Protein AF-A0A7C7C8Z8-F1 (afdb_monomer)

Radius of gyration: 18.57 Å; Cα contacts (8 Å, |Δi|>4): 68; chains: 1; bounding box: 34×44×47 Å

Secondary structure (DSSP, 8-state):
--HHHHHHHH------HHHHHHTT-SEE--S---TTS----EETTT--BHHHHHHHHHHHHHH-HHHHHHHHHHHHT-TT-HHHHHHHHHHHHHHHHHHHHHT-

Mean predicted aligned error: 9.85 Å

Foldseek 3Di:
DVVVVVVVVPPFDQDDLVRCVVVVHQWGAHCDADPVRDRAIAGSPPRDGPVVVVVVVVVCCVVCVPVVVVVVVVVVVVVVCVVVVVVVVVVVVVVVVVVVVVVD

Solvent-accessible surface area (backbone atoms only — not comparable to full-atom values): 6111 Å² total; per-residue (Å²): 124,68,64,64,58,53,55,69,62,70,77,62,74,72,38,54,61,66,62,23,55,75,71,68,37,70,51,29,25,68,86,56,56,44,100,86,62,52,73,51,45,22,33,56,90,77,66,44,41,52,63,59,52,52,54,50,52,54,49,49,45,70,76,40,50,63,62,55,50,49,58,49,48,59,67,64,64,51,76,84,40,55,68,60,50,53,51,51,52,51,53,54,51,53,53,51,52,51,54,59,63,76,75,106

Sequence (104 aa):
MSEYKQLRTYMKEVILRSLATDKGLKNYFTGVPCVNGHISERDTKHCYCIECNRIKAAKQYKEDPEKCKEATRKRHLDTNGESQRKYRLKKRNETKIINELENK

Structure (mmCIF, N/CA/C/O backbone):
data_AF-A0A7C7C8Z8-F1
#
_entry.id   AF-A0A7C7C8Z8-F1
#
loop_
_atom_site.group_PDB
_atom_site.id
_atom_site.type_symbol
_atom_site.label_atom_id
_atom_site.label_alt_id
_atom_site.label_comp_id
_atom_site.label_asym_id
_atom_site.label_entity_id
_atom_site.label_seq_id
_atom_site.pdbx_PDB_ins_code
_atom_site.Cartn_x
_atom_site.Cartn_y
_atom_site.Cartn_z
_atom_site.occupancy
_atom_site.B_iso_or_equiv
_atom_site.auth_seq_id
_atom_site.auth_comp_id
_atom_site.auth_asym_id
_atom_site.auth_atom_id
_atom_site.pdbx_PDB_model_num
ATOM 1 N N . MET A 1 1 ? 11.633 -26.987 5.548 1.00 48.84 1 MET A N 1
ATOM 2 C CA . MET A 1 1 ? 11.503 -25.509 5.686 1.00 48.84 1 MET A CA 1
ATOM 3 C C . MET A 1 1 ? 10.320 -24.891 4.922 1.00 48.84 1 MET A C 1
ATOM 5 O O . MET A 1 1 ? 9.961 -23.761 5.231 1.00 48.84 1 MET A O 1
ATOM 9 N N . SER A 1 2 ? 9.700 -25.591 3.960 1.00 52.47 2 SER A N 1
ATOM 10 C CA . SER A 1 2 ? 8.533 -25.088 3.206 1.00 52.47 2 SER A CA 1
ATOM 11 C C . SER A 1 2 ? 7.214 -25.142 4.004 1.00 52.47 2 SER A C 1
ATOM 13 O O . SER A 1 2 ? 6.450 -24.179 4.010 1.00 52.47 2 SER A O 1
ATOM 15 N N . GLU A 1 3 ? 6.995 -26.214 4.773 1.00 46.50 3 GLU A N 1
ATOM 16 C CA . GLU A 1 3 ? 5.741 -26.450 5.514 1.00 46.50 3 GLU A CA 1
ATOM 17 C C . GLU A 1 3 ? 5.505 -25.463 6.666 1.00 46.50 3 GLU A C 1
ATOM 19 O O . GLU A 1 3 ? 4.395 -24.970 6.840 1.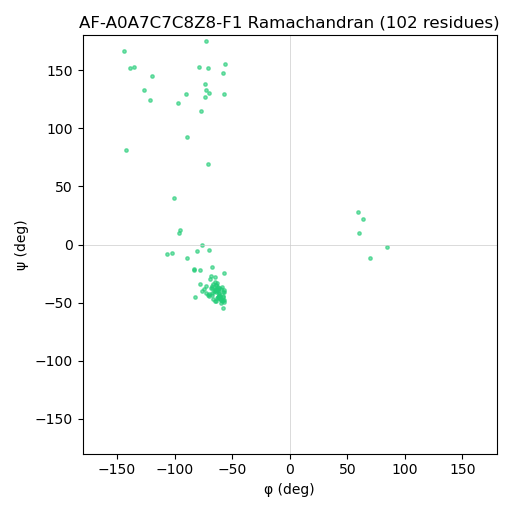00 46.50 3 GLU A O 1
ATOM 24 N N . TYR A 1 4 ? 6.548 -25.058 7.401 1.00 51.50 4 TYR A N 1
ATOM 25 C CA . TYR A 1 4 ? 6.420 -24.042 8.461 1.00 51.50 4 TYR A CA 1
ATOM 26 C C . TYR A 1 4 ? 6.024 -22.659 7.925 1.00 51.50 4 TYR A C 1
ATOM 28 O O . TYR A 1 4 ? 5.373 -21.875 8.618 1.00 51.50 4 TYR A O 1
ATOM 36 N N . LYS A 1 5 ? 6.382 -22.357 6.671 1.00 48.72 5 LYS A N 1
ATOM 37 C CA . LYS A 1 5 ? 5.978 -21.119 5.999 1.00 48.72 5 LYS A CA 1
ATOM 38 C C . LYS A 1 5 ? 4.492 -21.166 5.633 1.00 48.72 5 LYS A C 1
ATOM 40 O O . LYS A 1 5 ? 3.811 -20.155 5.767 1.00 48.72 5 LYS A O 1
ATOM 45 N N . GLN A 1 6 ? 3.977 -22.337 5.254 1.00 49.81 6 GLN A N 1
ATOM 46 C CA . GLN A 1 6 ? 2.551 -22.567 4.999 1.00 49.81 6 GLN A CA 1
ATOM 47 C C . GLN A 1 6 ? 1.723 -22.548 6.299 1.00 49.81 6 GLN A C 1
ATOM 49 O O . GLN A 1 6 ? 0.721 -21.839 6.357 1.00 49.81 6 GLN A O 1
ATOM 54 N N . LEU A 1 7 ? 2.192 -23.189 7.376 1.00 48.41 7 LEU A N 1
ATOM 55 C CA . LEU A 1 7 ? 1.518 -23.209 8.686 1.00 48.41 7 LEU A CA 1
ATOM 56 C C . LEU A 1 7 ? 1.421 -21.815 9.336 1.00 48.41 7 LEU A C 1
ATOM 58 O O . LEU A 1 7 ? 0.367 -21.443 9.846 1.00 48.41 7 LEU A O 1
ATOM 62 N N . ARG A 1 8 ? 2.466 -20.976 9.228 1.00 50.19 8 ARG A N 1
ATOM 63 C CA . ARG A 1 8 ? 2.439 -19.576 9.715 1.00 50.19 8 ARG A CA 1
ATOM 64 C C . ARG A 1 8 ? 1.484 -18.673 8.924 1.00 50.19 8 ARG A C 1
ATOM 66 O O . ARG A 1 8 ? 1.104 -17.604 9.393 1.00 50.19 8 ARG A O 1
ATOM 73 N N . THR A 1 9 ? 1.105 -19.085 7.717 1.00 53.44 9 THR A N 1
ATOM 74 C CA . THR A 1 9 ? 0.149 -18.351 6.877 1.00 53.44 9 THR A CA 1
ATOM 75 C C . THR A 1 9 ? -1.299 -18.686 7.255 1.00 53.44 9 THR A C 1
ATOM 77 O O . THR A 1 9 ? -2.188 -17.880 7.002 1.00 53.44 9 THR A O 1
ATOM 80 N N . TYR A 1 10 ? -1.525 -19.833 7.907 1.00 54.44 10 TYR A N 1
ATOM 81 C CA . TYR A 1 10 ? -2.853 -20.391 8.170 1.00 54.44 10 TYR A CA 1
ATOM 82 C C . TYR A 1 10 ? -3.497 -19.924 9.489 1.00 54.44 10 TYR A C 1
ATOM 84 O O . TYR A 1 10 ? -4.693 -20.098 9.680 1.00 54.44 10 TYR A O 1
ATOM 92 N N . MET A 1 11 ? -2.746 -19.267 10.380 1.00 54.56 11 MET A N 1
ATOM 93 C CA . MET A 1 11 ? -3.274 -18.681 11.625 1.00 54.56 11 MET A CA 1
ATOM 94 C C . MET A 1 11 ? -3.504 -17.167 11.510 1.00 54.56 11 MET A C 1
ATOM 96 O O . MET A 1 11 ? -3.165 -16.409 12.417 1.00 54.56 11 MET A O 1
ATOM 100 N N . LYS A 1 12 ? -4.020 -16.699 10.369 1.00 65.56 12 LYS A N 1
ATOM 101 C CA . LYS A 1 12 ? -4.409 -15.292 10.210 1.00 65.56 12 LYS A CA 1
ATOM 102 C C . LYS A 1 12 ? -5.899 -15.138 10.453 1.00 65.56 12 LYS A C 1
ATOM 104 O O . LYS A 1 12 ? -6.707 -15.755 9.765 1.00 65.56 12 LYS A O 1
ATOM 109 N N . GLU A 1 13 ? -6.238 -14.298 11.425 1.00 76.12 13 GLU A N 1
ATOM 110 C CA . GLU A 1 13 ? -7.619 -13.959 11.748 1.00 76.12 13 GLU A CA 1
ATOM 111 C C . GLU A 1 13 ? -8.332 -13.385 10.521 1.00 76.12 13 GLU A C 1
ATOM 113 O O . GLU A 1 13 ? -7.835 -12.477 9.846 1.00 76.12 13 GLU A O 1
ATOM 118 N N . VAL A 1 14 ? -9.510 -13.937 10.230 1.00 83.69 14 VAL A N 1
ATOM 119 C CA . VAL A 1 14 ? -10.386 -13.425 9.181 1.00 83.69 14 VAL A CA 1
ATOM 120 C C . VAL A 1 14 ? -11.085 -12.179 9.718 1.00 83.69 14 VAL A C 1
ATOM 122 O O . VAL A 1 14 ? -11.857 -12.246 10.669 1.00 83.69 14 VAL A O 1
ATOM 125 N N . ILE A 1 15 ? -10.795 -11.030 9.112 1.00 86.75 15 ILE A N 1
ATOM 126 C CA . ILE A 1 15 ? -11.276 -9.713 9.529 1.00 86.75 15 ILE A CA 1
ATOM 127 C C . ILE A 1 15 ? -11.949 -9.024 8.338 1.00 86.75 15 ILE A C 1
ATOM 129 O O . ILE A 1 15 ? -11.407 -8.960 7.231 1.00 86.75 15 ILE A O 1
ATOM 133 N N . LEU A 1 16 ? -13.139 -8.470 8.579 1.00 87.06 16 LEU A N 1
ATOM 134 C CA . LEU A 1 16 ? -13.863 -7.654 7.607 1.00 87.06 16 LEU A CA 1
ATOM 135 C C . LEU A 1 16 ? -13.187 -6.294 7.407 1.00 87.06 16 LEU A C 1
ATOM 137 O O . LEU A 1 16 ? -12.583 -5.732 8.319 1.00 87.06 16 LEU A O 1
ATOM 141 N N . ARG A 1 17 ? -13.358 -5.713 6.217 1.00 88.31 17 ARG A N 1
ATOM 142 C CA . ARG A 1 17 ? -12.787 -4.402 5.885 1.00 88.31 17 ARG A CA 1
ATOM 143 C C . ARG A 1 17 ? -13.235 -3.293 6.841 1.00 88.31 17 ARG A C 1
ATOM 145 O O . ARG A 1 17 ? -12.411 -2.451 7.186 1.00 88.31 17 ARG A O 1
ATOM 152 N N . SER A 1 18 ? -14.511 -3.271 7.234 1.00 89.31 18 SER A N 1
ATOM 153 C CA . SER A 1 18 ? -15.041 -2.282 8.187 1.00 89.31 18 SER A CA 1
ATOM 154 C C . SER A 1 18 ? -14.270 -2.349 9.500 1.00 89.31 18 SER A C 1
ATOM 156 O O . SER A 1 18 ? -13.607 -1.389 9.865 1.00 89.31 18 SER A O 1
ATOM 158 N N . LEU A 1 19 ? -14.203 -3.540 10.095 1.00 87.81 19 LEU A N 1
ATOM 159 C CA . LEU A 1 19 ? -13.478 -3.777 11.338 1.00 87.81 19 LEU A CA 1
ATOM 160 C C . LEU A 1 19 ? -11.983 -3.440 11.225 1.00 87.81 19 LEU A C 1
ATOM 162 O O . LEU A 1 19 ? -11.395 -2.906 12.159 1.00 87.81 19 LEU A O 1
ATOM 166 N N . ALA A 1 20 ? -11.353 -3.730 10.085 1.00 88.75 20 ALA A N 1
ATOM 167 C CA . ALA A 1 20 ? -9.967 -3.341 9.841 1.00 88.75 20 ALA A CA 1
ATOM 168 C C . ALA A 1 20 ? -9.785 -1.822 9.722 1.00 88.75 20 ALA A C 1
ATOM 170 O O . ALA A 1 20 ? -8.773 -1.298 10.177 1.00 88.75 20 ALA A O 1
ATOM 171 N N . THR A 1 21 ? -10.756 -1.121 9.136 1.00 89.75 21 THR A N 1
ATOM 172 C CA . THR A 1 21 ? -10.755 0.344 9.036 1.00 89.75 21 THR A CA 1
ATOM 173 C C . THR A 1 21 ? -10.900 0.967 10.420 1.00 89.75 21 THR A C 1
ATOM 175 O O . THR A 1 21 ? -10.096 1.825 10.777 1.00 89.75 21 THR A O 1
ATOM 178 N N . ASP A 1 22 ? -11.843 0.468 11.219 1.00 89.00 22 ASP A N 1
ATOM 179 C CA . ASP A 1 22 ? -12.104 0.948 12.580 1.00 89.00 22 ASP A CA 1
ATOM 180 C C . ASP A 1 22 ? -10.900 0.706 13.500 1.00 89.00 22 ASP A C 1
ATOM 182 O O . ASP A 1 22 ? -10.511 1.574 14.275 1.00 89.00 22 ASP A O 1
ATOM 186 N N . LYS A 1 23 ? -10.238 -0.449 13.355 1.00 86.31 23 LYS A N 1
ATOM 187 C CA . LYS A 1 23 ? -9.002 -0.785 14.081 1.00 86.31 23 LYS A CA 1
ATOM 188 C C . LYS A 1 23 ? -7.748 -0.086 13.536 1.00 86.31 23 LYS A C 1
ATOM 190 O O . LYS A 1 23 ? -6.652 -0.340 14.033 1.00 86.31 23 LYS A O 1
ATOM 195 N N . GLY A 1 24 ? -7.856 0.731 12.485 1.00 88.44 24 GLY A N 1
ATOM 196 C CA . GLY A 1 24 ? -6.705 1.390 11.858 1.00 88.44 24 GLY A CA 1
ATOM 197 C C . GLY A 1 24 ? -5.690 0.423 11.227 1.00 88.44 24 GLY A C 1
ATOM 198 O O . GLY A 1 24 ? -4.521 0.772 11.035 1.00 88.44 24 GLY A O 1
ATOM 199 N N . LEU A 1 25 ? -6.107 -0.803 10.900 1.00 89.44 25 LEU A N 1
ATOM 200 C CA . LEU A 1 25 ? -5.263 -1.801 10.254 1.00 89.44 25 LEU A CA 1
ATOM 201 C C . LEU A 1 25 ? -5.039 -1.426 8.788 1.00 89.44 25 LEU A C 1
ATOM 203 O O . LEU A 1 25 ? -5.969 -1.129 8.037 1.00 89.44 25 LEU A O 1
ATOM 207 N N . LYS A 1 26 ? -3.782 -1.500 8.346 1.00 90.38 26 LYS A N 1
ATOM 208 C CA . LYS A 1 26 ? -3.409 -1.232 6.946 1.00 90.38 26 LYS A CA 1
ATOM 209 C C . LYS A 1 26 ? -3.929 -2.292 5.978 1.00 90.38 26 LYS A C 1
ATOM 211 O O . LYS A 1 26 ? -4.131 -2.008 4.798 1.00 90.38 26 LYS A O 1
ATOM 216 N N . ASN A 1 27 ? -4.123 -3.505 6.481 1.00 92.12 27 ASN A N 1
ATOM 217 C CA . ASN A 1 27 ? -4.452 -4.680 5.701 1.00 92.12 27 ASN A CA 1
ATOM 218 C C . ASN A 1 27 ? -5.507 -5.506 6.436 1.00 92.12 27 ASN A C 1
ATOM 220 O O . ASN A 1 27 ? -5.562 -5.500 7.665 1.00 92.12 27 ASN A O 1
ATOM 224 N N . TYR A 1 28 ? -6.315 -6.238 5.677 1.00 91.56 28 TYR A N 1
ATOM 225 C CA . TYR A 1 28 ? -7.309 -7.169 6.200 1.00 91.56 28 TYR A CA 1
ATOM 226 C C . TYR A 1 28 ? -7.270 -8.481 5.421 1.00 91.56 28 TYR A C 1
ATOM 228 O O . TYR A 1 28 ? -6.879 -8.515 4.252 1.00 91.56 28 TYR A O 1
ATOM 236 N N . PHE A 1 29 ? -7.670 -9.574 6.062 1.00 91.88 29 PHE A N 1
ATOM 237 C CA . PHE A 1 29 ? -7.705 -10.895 5.448 1.00 91.88 29 PHE A CA 1
ATOM 238 C C . PHE A 1 29 ? -9.121 -11.449 5.510 1.00 91.88 29 PHE A C 1
ATOM 240 O O . PHE A 1 29 ? -9.695 -11.541 6.584 1.00 91.88 29 PHE A O 1
ATOM 247 N N . THR A 1 30 ? -9.694 -11.819 4.366 1.00 87.94 30 THR A N 1
ATOM 248 C CA . THR A 1 30 ? -11.065 -12.353 4.320 1.00 87.94 30 THR A CA 1
ATOM 249 C C . THR A 1 30 ? -11.122 -13.869 4.165 1.00 87.94 30 THR A C 1
ATOM 251 O O . THR A 1 30 ? -12.212 -14.422 4.165 1.00 87.94 30 THR A O 1
ATOM 254 N N . GLY A 1 31 ? -9.991 -14.551 3.947 1.00 87.12 31 GLY A N 1
ATOM 255 C CA . GLY A 1 31 ? -9.975 -15.966 3.543 1.00 87.12 31 GLY A CA 1
ATOM 256 C C . GLY A 1 31 ? -10.484 -16.226 2.117 1.00 87.12 31 GLY A C 1
ATOM 257 O O . GLY A 1 31 ? -10.273 -17.307 1.578 1.00 87.12 31 GLY 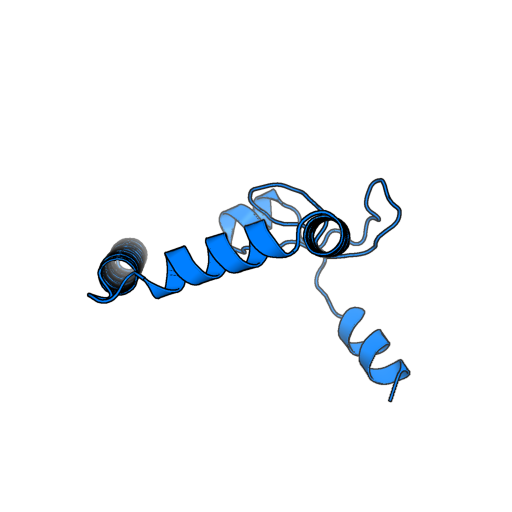A O 1
ATOM 258 N N . VAL A 1 32 ? -11.103 -15.231 1.473 1.00 88.44 32 VAL A N 1
ATOM 259 C CA . VAL A 1 32 ? -11.700 -15.348 0.138 1.00 88.44 32 VAL A CA 1
ATOM 260 C C . VAL A 1 32 ? -10.672 -14.990 -0.943 1.00 88.44 32 VAL A C 1
ATOM 262 O O . VAL A 1 32 ? -10.084 -13.895 -0.882 1.00 88.44 32 VAL A O 1
ATOM 265 N N . PRO A 1 33 ? -10.487 -15.843 -1.971 1.00 90.00 33 PRO A N 1
ATOM 266 C CA . PRO A 1 33 ? -9.579 -15.557 -3.075 1.00 90.00 33 PRO A CA 1
ATOM 267 C C . PRO A 1 33 ? -9.953 -14.250 -3.791 1.00 90.00 33 PRO A C 1
ATOM 269 O O . PRO A 1 33 ? -11.113 -13.839 -3.860 1.00 90.00 33 P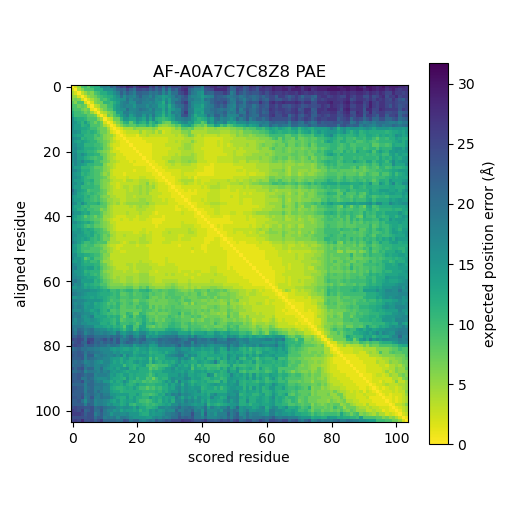RO A O 1
ATOM 272 N N . CYS A 1 34 ? -8.953 -13.535 -4.302 1.00 91.88 34 CYS A N 1
ATOM 273 C CA . CYS A 1 34 ? -9.192 -12.381 -5.169 1.00 91.88 34 CYS A CA 1
ATOM 274 C C . CYS A 1 34 ? -9.671 -12.810 -6.565 1.00 91.88 34 CYS A C 1
ATOM 276 O O . CYS A 1 34 ? -9.667 -13.992 -6.891 1.00 91.88 34 CYS A O 1
ATOM 278 N N . VAL A 1 35 ? -10.023 -11.841 -7.417 1.00 91.25 35 VAL A N 1
ATOM 279 C CA . VAL A 1 35 ? -10.468 -12.084 -8.808 1.00 91.25 35 VAL A CA 1
ATOM 280 C C . VAL A 1 35 ? -9.442 -12.859 -9.647 1.00 91.25 35 VAL A C 1
ATOM 282 O O . VAL A 1 35 ? -9.814 -13.542 -10.589 1.00 91.25 35 VAL A O 1
ATOM 285 N N . ASN A 1 36 ? -8.162 -12.791 -9.271 1.00 91.31 36 ASN A N 1
ATOM 286 C CA . ASN A 1 36 ? -7.066 -13.533 -9.901 1.00 91.31 36 ASN A CA 1
ATOM 287 C C . ASN A 1 36 ? -6.719 -14.845 -9.163 1.00 91.31 36 ASN A C 1
ATOM 289 O O . ASN A 1 36 ? -5.675 -15.432 -9.417 1.00 91.31 36 ASN A O 1
ATOM 293 N N . GLY A 1 37 ? -7.531 -15.270 -8.191 1.00 92.31 37 GLY A N 1
ATOM 294 C CA . GLY A 1 37 ? -7.348 -16.517 -7.442 1.00 92.31 37 GLY A CA 1
ATOM 295 C C . GLY A 1 37 ? -6.402 -16.452 -6.236 1.00 92.31 37 GLY A C 1
ATOM 296 O O . GLY A 1 37 ? -6.267 -17.437 -5.519 1.00 92.31 37 GLY A O 1
ATOM 297 N N . HIS A 1 38 ? -5.756 -15.316 -5.945 1.00 92.12 38 HIS A N 1
ATOM 298 C CA . HIS A 1 38 ? -4.838 -15.231 -4.800 1.00 92.12 38 HIS A CA 1
ATOM 299 C C . HIS A 1 38 ? -5.582 -15.193 -3.460 1.00 92.12 38 HIS A C 1
ATOM 301 O O . HIS A 1 38 ? -6.406 -14.301 -3.237 1.00 92.12 38 HIS A O 1
ATOM 307 N N . ILE A 1 39 ? -5.219 -16.095 -2.548 1.00 90.56 39 ILE A N 1
ATOM 308 C CA . ILE A 1 39 ? -5.607 -16.053 -1.134 1.00 90.56 39 ILE A CA 1
ATOM 309 C C . ILE A 1 39 ? -4.538 -15.244 -0.397 1.00 90.56 39 ILE A C 1
ATOM 311 O O . ILE A 1 39 ? -3.494 -15.759 -0.004 1.00 90.56 39 ILE A O 1
ATOM 315 N N . SER A 1 40 ? -4.770 -13.940 -0.272 1.00 89.81 40 SER A N 1
ATOM 316 C CA . SER A 1 40 ? -3.848 -13.020 0.390 1.00 89.81 40 SER A CA 1
ATOM 317 C C . SER A 1 40 ? -4.602 -11.947 1.159 1.00 89.81 40 SER A C 1
ATOM 319 O O . SER A 1 40 ? -5.790 -11.709 0.935 1.00 89.81 40 SER A O 1
ATOM 321 N N . GLU A 1 41 ? -3.880 -11.231 2.013 1.00 91.75 41 GLU A N 1
ATOM 322 C CA . GLU A 1 41 ? -4.363 -9.970 2.564 1.00 91.75 41 GLU A CA 1
ATOM 323 C C . GLU A 1 41 ? -4.718 -8.981 1.453 1.00 91.75 41 GLU A C 1
ATOM 325 O O . GLU A 1 41 ? -4.202 -9.038 0.324 1.00 91.75 41 GLU A O 1
ATOM 330 N N . ARG A 1 42 ? -5.607 -8.061 1.805 1.00 93.62 42 ARG A N 1
ATOM 331 C CA . ARG A 1 42 ? -6.057 -6.956 0.976 1.00 93.62 42 ARG A CA 1
ATOM 332 C C . ARG A 1 42 ? -5.726 -5.646 1.667 1.00 93.62 42 ARG A C 1
ATOM 334 O O . ARG A 1 42 ? -5.758 -5.556 2.890 1.00 93.62 42 ARG A O 1
ATOM 341 N N . ASP A 1 43 ? -5.380 -4.640 0.879 1.00 94.62 43 ASP A N 1
ATOM 342 C CA . ASP A 1 43 ? -5.131 -3.291 1.384 1.00 94.62 43 ASP A CA 1
ATOM 343 C C . ASP A 1 43 ? -6.449 -2.646 1.844 1.00 94.62 43 ASP A C 1
ATOM 345 O O . ASP A 1 43 ? -7.435 -2.653 1.103 1.00 94.62 43 ASP A O 1
ATOM 349 N N . THR A 1 44 ? -6.485 -2.084 3.054 1.00 93.69 44 THR A N 1
ATOM 350 C CA . THR A 1 44 ? -7.709 -1.501 3.635 1.00 93.69 44 THR A CA 1
ATOM 351 C C . THR A 1 44 ? -8.210 -0.293 2.837 1.00 93.69 44 THR A C 1
ATOM 353 O O . THR A 1 44 ? -9.421 -0.101 2.683 1.00 93.69 44 THR A O 1
ATOM 356 N N . LYS A 1 45 ? -7.288 0.499 2.273 1.00 92.81 45 LYS A N 1
ATOM 357 C CA . LYS A 1 45 ? -7.594 1.741 1.555 1.00 92.81 45 LYS A CA 1
ATOM 358 C C . LYS A 1 45 ? -8.003 1.488 0.106 1.00 92.81 45 LYS A C 1
ATOM 360 O O . LYS A 1 45 ? -8.969 2.072 -0.373 1.00 92.81 45 LYS A O 1
ATOM 365 N N . HIS A 1 46 ? -7.267 0.637 -0.595 1.00 91.75 46 HIS A N 1
ATOM 366 C CA . HIS A 1 46 ? -7.378 0.437 -2.038 1.00 91.75 46 HIS A CA 1
ATOM 367 C C . HIS A 1 46 ? -8.045 -0.887 -2.428 1.00 91.75 46 HIS A C 1
ATOM 369 O O . HIS A 1 46 ? -8.326 -1.100 -3.604 1.00 91.7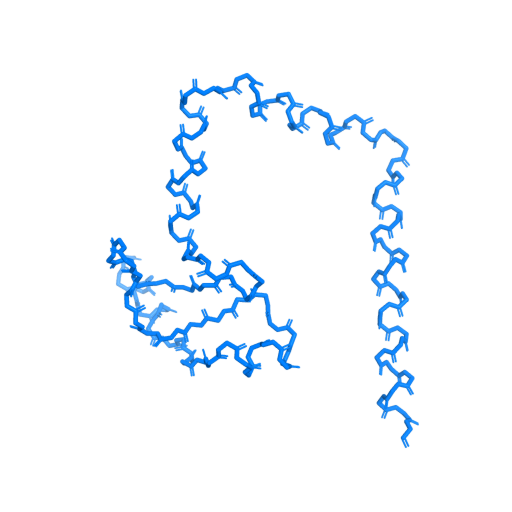5 46 HIS A O 1
ATOM 375 N N . CYS A 1 47 ? -8.297 -1.777 -1.465 1.00 91.38 47 CYS A N 1
ATOM 376 C CA . CYS A 1 47 ? -9.008 -3.049 -1.632 1.00 91.38 47 CYS A CA 1
ATOM 377 C C . CYS A 1 47 ? -8.377 -4.053 -2.614 1.00 91.38 47 CYS A C 1
ATOM 379 O O . CYS A 1 47 ? -8.987 -5.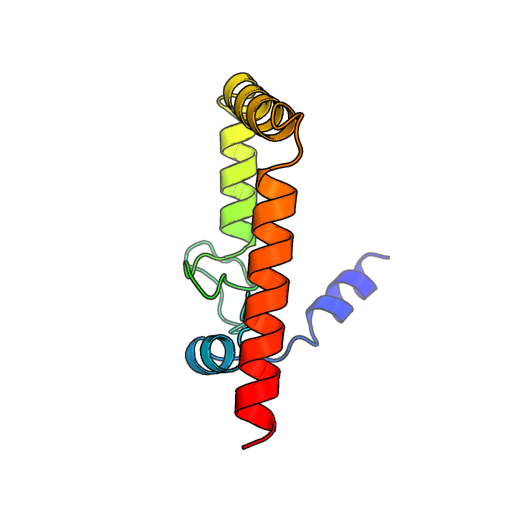081 -2.916 1.00 91.38 47 CYS A O 1
ATOM 381 N N . TYR A 1 48 ? -7.154 -3.810 -3.092 1.00 93.12 48 TYR A N 1
ATOM 382 C CA . TYR A 1 48 ? -6.433 -4.773 -3.918 1.00 93.12 48 TYR A CA 1
ATOM 383 C C . TYR A 1 48 ? -5.817 -5.880 -3.066 1.00 93.12 48 TYR A C 1
ATOM 385 O O . TYR A 1 48 ? -5.454 -5.674 -1.908 1.00 93.12 48 TYR A O 1
ATOM 393 N N . CYS A 1 49 ? -5.648 -7.054 -3.674 1.00 94.38 49 CYS A N 1
ATOM 394 C CA . CYS A 1 49 ? -4.897 -8.143 -3.068 1.00 94.38 49 CYS A CA 1
ATOM 395 C C . CYS A 1 49 ? -3.390 -7.846 -3.114 1.00 94.38 49 CYS A C 1
ATOM 397 O O . CYS A 1 49 ? -2.880 -7.357 -4.127 1.00 94.38 49 CYS A O 1
ATOM 399 N N . ILE A 1 50 ? -2.666 -8.131 -2.031 1.00 93.12 50 ILE A N 1
ATOM 400 C CA . ILE A 1 50 ? -1.232 -7.816 -1.929 1.00 93.12 50 ILE A CA 1
ATOM 401 C C . ILE A 1 50 ? -0.409 -8.561 -2.985 1.00 93.12 50 ILE A C 1
ATOM 403 O O . ILE A 1 50 ? 0.490 -7.973 -3.589 1.00 93.12 50 ILE A O 1
ATOM 407 N N . GLU A 1 51 ? -0.776 -9.801 -3.306 1.00 93.62 51 GLU A N 1
ATOM 408 C CA . GLU A 1 51 ? -0.119 -10.565 -4.373 1.00 93.62 51 GLU A CA 1
ATOM 409 C C . GLU A 1 51 ? -0.332 -9.945 -5.760 1.00 93.62 51 GLU A C 1
ATOM 411 O O . GLU A 1 51 ? 0.597 -9.850 -6.559 1.00 93.62 51 GLU A O 1
ATOM 416 N N . CYS A 1 52 ? -1.526 -9.414 -6.019 1.00 94.75 52 CYS A N 1
ATOM 417 C CA . CYS A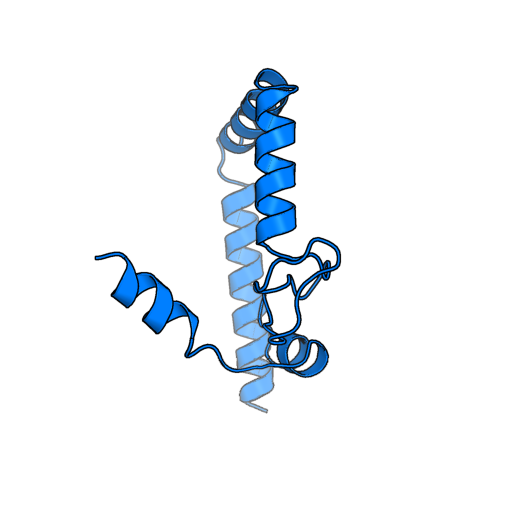 1 52 ? -1.866 -8.722 -7.260 1.00 94.75 52 CYS A CA 1
ATOM 418 C C . CYS A 1 52 ? -0.975 -7.490 -7.433 1.00 94.75 52 CYS A C 1
ATOM 420 O O . CYS A 1 52 ? -0.438 -7.241 -8.512 1.00 94.75 52 CYS A O 1
ATOM 422 N N . ASN A 1 53 ? -0.796 -6.729 -6.350 1.00 94.19 53 ASN A N 1
ATOM 423 C CA . ASN A 1 53 ? 0.067 -5.558 -6.347 1.00 94.19 53 ASN A CA 1
ATOM 424 C C . ASN A 1 53 ? 1.538 -5.938 -6.554 1.00 94.19 53 ASN A C 1
ATOM 426 O O . ASN A 1 53 ? 2.237 -5.279 -7.319 1.00 94.19 53 ASN A O 1
ATOM 430 N N . ARG A 1 54 ? 1.997 -7.035 -5.940 1.00 93.38 54 ARG A N 1
ATOM 431 C CA . ARG A 1 54 ? 3.354 -7.562 -6.130 1.00 93.38 54 ARG A CA 1
ATOM 432 C C . ARG A 1 54 ? 3.617 -7.946 -7.586 1.00 93.38 54 ARG A C 1
ATOM 434 O O . ARG A 1 54 ? 4.634 -7.545 -8.145 1.00 93.38 54 ARG A O 1
ATOM 441 N N . ILE A 1 55 ? 2.689 -8.671 -8.209 1.00 94.44 55 ILE A N 1
ATOM 442 C CA . ILE A 1 55 ? 2.782 -9.069 -9.621 1.00 94.44 55 ILE A CA 1
ATOM 443 C C . ILE A 1 55 ? 2.791 -7.834 -10.524 1.00 94.44 55 ILE A C 1
ATOM 445 O O . ILE A 1 55 ? 3.634 -7.727 -11.414 1.00 94.44 55 ILE A O 1
ATOM 449 N N . LYS A 1 56 ? 1.902 -6.868 -10.265 1.00 93.38 56 LYS A N 1
ATOM 450 C CA . LYS A 1 56 ? 1.855 -5.605 -11.008 1.00 93.38 56 LYS A CA 1
ATOM 451 C C . LYS A 1 56 ? 3.174 -4.838 -10.900 1.00 93.38 56 LYS A C 1
ATOM 453 O O . LYS A 1 56 ? 3.714 -4.432 -11.923 1.00 93.38 56 LYS A O 1
ATOM 458 N N . ALA A 1 57 ? 3.710 -4.682 -9.691 1.00 91.56 57 ALA A N 1
ATOM 459 C CA . ALA A 1 57 ? 4.979 -3.999 -9.461 1.00 91.56 57 ALA A CA 1
ATOM 460 C C . ALA A 1 57 ? 6.148 -4.710 -10.163 1.00 91.56 57 ALA A C 1
ATOM 462 O O . ALA A 1 57 ? 6.978 -4.059 -10.793 1.00 91.56 57 ALA A O 1
ATOM 463 N N . ALA A 1 58 ? 6.186 -6.045 -10.118 1.00 92.81 58 ALA A N 1
ATOM 464 C CA . ALA A 1 58 ? 7.195 -6.834 -10.820 1.00 92.81 58 ALA A CA 1
ATOM 465 C C . ALA A 1 58 ? 7.104 -6.669 -12.345 1.00 92.81 58 ALA A C 1
ATOM 467 O O . ALA A 1 58 ? 8.132 -6.581 -13.014 1.00 92.81 58 ALA A O 1
ATOM 468 N N . LYS A 1 59 ? 5.886 -6.596 -12.898 1.00 94.00 59 LYS A N 1
ATOM 469 C CA . LYS A 1 59 ? 5.664 -6.331 -14.323 1.00 94.00 59 LYS A CA 1
ATOM 470 C C . LYS A 1 59 ? 6.155 -4.935 -14.713 1.00 94.00 59 LYS A C 1
ATOM 472 O O . LYS A 1 59 ? 6.942 -4.823 -15.643 1.00 94.00 59 LYS A O 1
ATOM 477 N N . GLN A 1 60 ? 5.785 -3.908 -13.947 1.00 91.12 60 GLN A N 1
ATOM 478 C CA . GLN A 1 60 ? 6.237 -2.532 -14.186 1.00 91.12 60 GLN A CA 1
ATOM 479 C C . GLN A 1 60 ? 7.763 -2.408 -14.161 1.00 91.12 60 GLN A C 1
ATOM 481 O O . GLN A 1 60 ? 8.335 -1.744 -15.016 1.00 91.12 60 GLN A O 1
ATOM 486 N N . TYR A 1 61 ? 8.424 -3.090 -13.223 1.00 90.25 61 TYR A N 1
ATOM 487 C CA . TYR A 1 61 ? 9.884 -3.100 -13.147 1.00 90.25 61 TYR A CA 1
ATOM 488 C C . TYR A 1 61 ? 10.543 -3.751 -14.370 1.00 90.25 61 TYR A C 1
ATOM 490 O O . TYR A 1 61 ? 11.615 -3.320 -14.781 1.00 90.25 61 TYR A O 1
ATOM 498 N N . LYS A 1 62 ? 9.922 -4.789 -14.947 1.00 92.69 62 LYS A N 1
ATOM 499 C CA . LYS A 1 62 ? 10.422 -5.449 -16.163 1.00 92.69 62 LYS A CA 1
ATOM 500 C C . LYS A 1 62 ? 10.196 -4.612 -17.421 1.00 92.69 62 LYS A C 1
ATOM 502 O O . LYS A 1 62 ? 11.047 -4.628 -18.299 1.00 92.69 62 LYS A O 1
ATOM 507 N N . GLU A 1 63 ? 9.056 -3.932 -17.514 1.00 93.75 63 GLU A N 1
ATOM 508 C CA . GLU A 1 63 ? 8.692 -3.114 -18.677 1.00 93.75 63 GLU A CA 1
ATOM 509 C C . GLU A 1 63 ? 9.501 -1.816 -18.746 1.00 93.75 63 GLU A C 1
ATOM 511 O O . GLU A 1 63 ? 9.947 -1.435 -19.823 1.00 93.75 63 GLU A O 1
ATOM 516 N N . ASP A 1 64 ? 9.712 -1.150 -17.607 1.00 91.94 64 ASP A N 1
ATOM 517 C CA . ASP A 1 64 ? 10.442 0.118 -17.548 1.00 91.94 64 ASP A CA 1
ATOM 518 C C . ASP A 1 64 ? 11.317 0.206 -16.280 1.00 91.94 64 ASP A C 1
ATOM 520 O O . ASP A 1 64 ? 10.942 0.819 -15.267 1.00 91.94 64 ASP A O 1
ATOM 524 N N . PRO A 1 65 ? 12.511 -0.413 -16.314 1.00 89.44 65 PRO A N 1
ATOM 525 C CA . PRO A 1 65 ? 13.441 -0.377 -15.192 1.00 89.44 65 PRO A CA 1
ATOM 526 C C . PRO A 1 65 ? 13.931 1.041 -14.870 1.00 89.44 65 PRO A C 1
ATOM 528 O O . PRO A 1 65 ? 14.180 1.355 -13.702 1.00 89.44 65 PRO A O 1
ATOM 531 N N . GLU A 1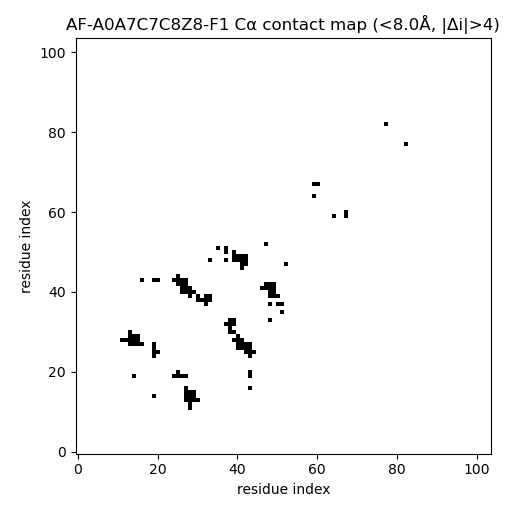 66 ? 14.080 1.901 -15.881 1.00 90.94 66 GLU A N 1
ATOM 532 C CA . GLU A 1 66 ? 14.639 3.247 -15.723 1.00 90.94 66 GLU A CA 1
ATOM 533 C C . GLU A 1 66 ? 13.688 4.158 -14.955 1.00 90.94 66 GLU A C 1
ATOM 535 O O . GLU A 1 66 ? 14.104 4.810 -13.994 1.00 90.94 66 GLU A O 1
ATOM 540 N N . LYS A 1 67 ? 12.389 4.110 -15.252 1.00 88.81 67 LYS A N 1
ATOM 541 C CA . LYS A 1 67 ? 11.384 4.853 -14.486 1.00 88.81 67 LYS A CA 1
ATOM 542 C C . LYS A 1 67 ? 11.319 4.417 -13.024 1.00 88.81 67 LYS A C 1
ATOM 544 O O . LYS A 1 67 ? 11.183 5.256 -12.128 1.00 88.81 67 LYS A O 1
ATOM 549 N N . CYS A 1 68 ? 11.461 3.120 -12.744 1.00 87.19 68 CYS A N 1
ATOM 550 C CA . CYS A 1 68 ? 11.535 2.617 -11.369 1.00 87.19 68 CYS A CA 1
ATOM 551 C C . CYS A 1 68 ? 12.787 3.124 -10.627 1.00 87.19 68 CYS A C 1
ATOM 553 O O . CYS A 1 68 ? 12.709 3.492 -9.444 1.00 87.19 68 CYS A O 1
ATOM 555 N N . LYS A 1 69 ? 13.938 3.181 -11.310 1.00 87.38 69 LYS A N 1
ATOM 556 C CA . LYS A 1 69 ? 15.180 3.743 -10.759 1.00 87.38 69 LYS A CA 1
ATOM 557 C C . LYS A 1 69 ? 15.066 5.247 -10.539 1.00 87.38 69 LYS A C 1
ATOM 559 O O . LYS A 1 69 ? 15.444 5.722 -9.472 1.00 87.38 69 LYS A O 1
ATOM 564 N N . GLU A 1 70 ? 14.496 5.990 -11.482 1.00 88.50 70 GLU A N 1
ATOM 565 C CA . GLU A 1 70 ? 14.306 7.438 -11.376 1.00 88.50 70 GLU A CA 1
ATOM 566 C C . GLU A 1 70 ? 13.386 7.799 -10.204 1.00 88.50 70 GLU A C 1
ATOM 568 O O . GLU A 1 70 ? 13.724 8.661 -9.393 1.00 88.50 70 GLU A O 1
ATOM 573 N N . ALA A 1 71 ? 12.262 7.094 -10.042 1.00 83.38 71 ALA A N 1
ATOM 574 C CA . ALA A 1 71 ? 11.374 7.274 -8.894 1.00 83.38 71 ALA A CA 1
ATOM 575 C C . ALA A 1 71 ? 12.096 7.010 -7.563 1.00 83.38 71 ALA A C 1
ATOM 577 O O . ALA A 1 71 ? 11.858 7.680 -6.557 1.00 83.38 71 ALA A O 1
ATOM 578 N N . THR A 1 72 ? 13.007 6.038 -7.544 1.00 83.06 72 THR A N 1
ATOM 579 C CA . THR A 1 72 ? 13.848 5.763 -6.376 1.00 83.06 72 THR A CA 1
ATOM 580 C C . THR A 1 72 ? 14.867 6.874 -6.151 1.00 83.06 72 THR A C 1
ATOM 582 O O . THR A 1 72 ? 14.980 7.350 -5.024 1.00 83.06 72 THR A O 1
ATOM 585 N N . ARG A 1 73 ? 15.532 7.357 -7.205 1.00 85.12 73 ARG A N 1
ATOM 586 C CA . ARG A 1 73 ? 16.474 8.481 -7.151 1.00 85.12 73 ARG A CA 1
ATOM 587 C C . ARG A 1 73 ? 15.801 9.741 -6.605 1.00 85.12 73 ARG A C 1
ATOM 589 O O . ARG A 1 73 ? 16.315 10.325 -5.663 1.00 85.12 73 ARG A O 1
ATOM 596 N N . LYS A 1 74 ? 14.614 10.102 -7.105 1.00 83.06 74 LYS A N 1
ATOM 597 C CA . LYS A 1 74 ? 13.820 11.247 -6.618 1.00 83.06 74 LYS A CA 1
ATOM 598 C C . LYS A 1 74 ? 13.496 11.155 -5.127 1.00 83.06 74 LYS A C 1
ATOM 600 O O . LYS A 1 74 ? 13.578 12.157 -4.433 1.00 83.06 74 LYS A O 1
ATOM 605 N N . ARG A 1 75 ? 13.191 9.956 -4.614 1.00 73.81 75 ARG A N 1
ATOM 606 C CA . ARG A 1 75 ? 12.976 9.743 -3.169 1.00 73.81 75 ARG A CA 1
ATOM 607 C C . ARG A 1 75 ? 14.247 9.931 -2.336 1.00 73.81 75 ARG A C 1
ATOM 609 O O . ARG A 1 75 ? 14.143 10.375 -1.201 1.00 73.81 75 ARG A O 1
ATOM 616 N N . HIS A 1 76 ? 15.415 9.580 -2.875 1.00 74.81 76 HIS A N 1
ATOM 617 C CA . HIS A 1 76 ? 16.705 9.736 -2.185 1.00 74.81 76 HIS A CA 1
ATOM 618 C C . HIS A 1 76 ? 17.284 11.152 -2.313 1.00 74.81 76 HIS A C 1
ATOM 620 O O . HIS A 1 76 ? 18.084 11.555 -1.479 1.00 74.81 76 HIS A O 1
ATOM 626 N N . LEU A 1 77 ? 16.863 11.911 -3.329 1.00 74.12 77 LEU A N 1
ATOM 627 C CA . LEU A 1 77 ? 17.230 13.314 -3.543 1.00 74.12 77 LEU A CA 1
ATOM 628 C C . LEU A 1 77 ? 16.600 14.280 -2.524 1.00 74.12 77 LEU A C 1
ATOM 630 O O . LEU A 1 77 ? 16.928 15.461 -2.553 1.00 74.12 77 LEU A O 1
ATOM 634 N N . ASP A 1 78 ? 15.735 13.814 -1.617 1.00 72.31 78 ASP A N 1
ATOM 635 C CA . ASP A 1 78 ? 15.318 14.585 -0.436 1.00 72.31 78 ASP A CA 1
ATOM 636 C C . ASP A 1 78 ? 16.480 14.686 0.568 1.00 72.31 78 ASP A C 1
ATOM 638 O O . ASP A 1 78 ? 16.496 14.059 1.629 1.00 72.31 78 ASP A O 1
ATOM 642 N N . THR A 1 79 ? 17.498 15.451 0.184 1.00 63.69 79 THR A N 1
ATOM 643 C CA . THR A 1 79 ? 18.779 15.606 0.883 1.00 63.69 79 THR A CA 1
ATOM 644 C C . THR A 1 79 ? 18.629 16.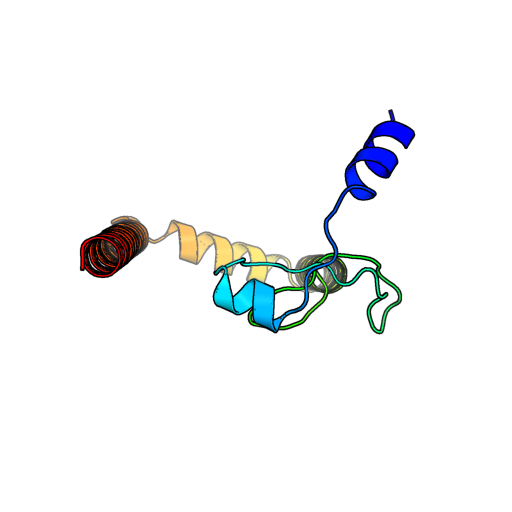264 2.250 1.00 63.69 79 THR A C 1
ATOM 646 O O . THR A 1 79 ? 19.345 15.906 3.182 1.00 63.69 79 THR A O 1
ATOM 649 N N . ASN A 1 80 ? 17.660 17.167 2.407 1.00 72.19 80 ASN A N 1
ATOM 650 C CA . ASN A 1 80 ? 17.373 17.827 3.683 1.00 72.19 80 ASN A CA 1
ATOM 651 C C . ASN A 1 80 ? 16.532 16.958 4.634 1.00 72.19 80 ASN A C 1
ATOM 653 O O . ASN A 1 80 ? 16.279 17.354 5.776 1.00 72.19 80 ASN A O 1
ATOM 657 N N . GLY A 1 81 ? 16.071 15.784 4.182 1.00 75.50 81 GLY A N 1
ATOM 658 C CA . GLY A 1 81 ? 15.194 14.909 4.955 1.00 75.50 81 GLY A CA 1
ATOM 659 C C . GLY A 1 81 ? 13.880 15.590 5.343 1.00 75.50 81 GLY A C 1
ATOM 660 O O . GLY A 1 81 ? 13.292 15.255 6.380 1.00 75.50 81 GLY A O 1
ATOM 661 N N . GLU A 1 82 ? 13.414 16.560 4.552 1.00 80.75 82 GLU A N 1
ATOM 662 C CA . GLU A 1 82 ? 12.201 17.321 4.849 1.00 80.75 82 GLU A CA 1
ATOM 663 C C . GLU A 1 82 ? 10.971 16.422 4.832 1.00 80.75 82 GLU A C 1
ATOM 665 O O . GLU A 1 82 ? 10.101 16.546 5.701 1.00 80.75 82 GLU A O 1
ATOM 670 N N . SER A 1 83 ? 10.920 15.458 3.911 1.00 77.31 83 SER A N 1
ATOM 671 C CA . SER A 1 83 ? 9.835 14.477 3.858 1.00 77.31 83 SER A CA 1
ATOM 672 C C . SER A 1 83 ? 9.840 13.614 5.115 1.00 77.31 83 SER A C 1
ATOM 674 O O . SER A 1 83 ? 8.786 13.374 5.708 1.00 77.31 83 SER A O 1
ATOM 676 N N . GLN A 1 84 ? 11.025 13.214 5.590 1.00 76.69 84 GLN A N 1
ATOM 677 C CA . GLN A 1 84 ? 11.170 12.452 6.833 1.00 76.69 84 GLN A CA 1
ATOM 678 C C . GLN A 1 84 ? 10.796 13.285 8.065 1.00 76.69 84 GLN A C 1
ATOM 680 O O . GLN A 1 84 ? 10.182 12.780 9.008 1.00 76.69 84 GLN A O 1
ATOM 685 N N . ARG A 1 85 ? 11.12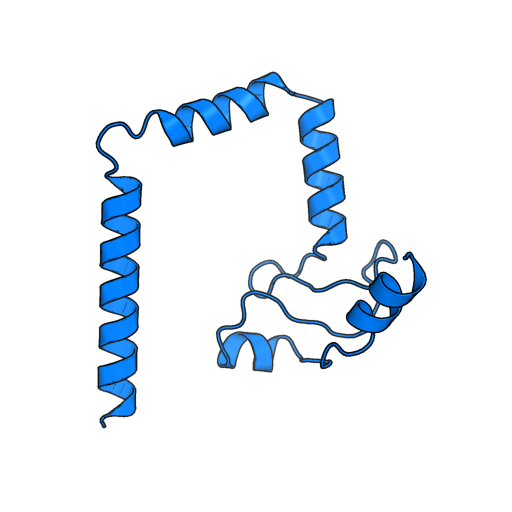7 14.580 8.085 1.00 82.50 85 ARG A N 1
ATOM 686 C CA . ARG A 1 85 ? 10.712 15.513 9.143 1.00 82.50 85 ARG A CA 1
ATOM 687 C C . ARG A 1 85 ? 9.192 15.702 9.158 1.00 82.50 85 ARG A C 1
ATOM 689 O O . ARG A 1 85 ? 8.593 15.550 10.223 1.00 82.50 85 ARG A O 1
ATOM 696 N N . LYS A 1 86 ? 8.561 15.961 8.005 1.00 85.56 86 LYS A N 1
ATOM 697 C CA . LYS A 1 86 ? 7.095 16.066 7.868 1.00 85.56 86 LYS A CA 1
ATOM 698 C C . LYS A 1 86 ? 6.396 14.786 8.320 1.00 85.56 86 LYS A C 1
ATOM 700 O O . LYS A 1 86 ? 5.438 14.863 9.087 1.00 85.56 86 LYS A O 1
ATOM 705 N N . TYR A 1 87 ? 6.896 13.621 7.905 1.00 81.62 87 TYR A N 1
ATOM 706 C CA . TYR A 1 87 ? 6.351 12.328 8.320 1.00 81.62 87 TYR A CA 1
ATOM 707 C C . TYR A 1 87 ? 6.410 12.140 9.845 1.00 81.62 87 TYR A C 1
ATOM 709 O O . TYR A 1 87 ? 5.398 11.804 10.461 1.00 81.62 87 TYR A O 1
ATOM 717 N N . ARG A 1 88 ? 7.562 12.428 10.474 1.00 86.19 88 ARG A N 1
ATOM 718 C CA . ARG A 1 88 ? 7.737 12.343 11.937 1.00 86.19 88 ARG A CA 1
ATOM 719 C C . ARG A 1 88 ? 6.806 13.285 12.701 1.00 86.19 88 ARG A C 1
ATOM 721 O O . ARG A 1 88 ? 6.196 12.862 13.679 1.00 86.19 88 ARG A O 1
ATOM 728 N N . LEU A 1 89 ? 6.674 14.536 12.256 1.00 89.19 89 LEU A N 1
ATOM 729 C CA . LEU A 1 89 ? 5.773 15.519 12.871 1.00 89.19 89 LEU A CA 1
ATOM 730 C C . LEU A 1 89 ? 4.311 15.085 12.772 1.00 89.19 89 LEU A C 1
ATOM 732 O O . LEU A 1 89 ? 3.605 15.109 13.776 1.00 89.19 89 LEU A O 1
ATOM 736 N N . LYS A 1 90 ? 3.878 14.632 11.589 1.00 88.75 90 LYS A N 1
ATOM 737 C CA . LYS A 1 90 ? 2.524 14.109 11.389 1.00 88.75 90 LYS A CA 1
ATOM 738 C C . LYS A 1 90 ? 2.239 12.944 12.337 1.00 88.75 90 LYS A C 1
ATOM 740 O O . LYS A 1 90 ? 1.247 12.991 13.052 1.00 88.75 90 LYS A O 1
ATOM 745 N N . LYS A 1 91 ? 3.140 11.959 12.406 1.00 86.06 91 LYS A N 1
ATOM 746 C CA . LYS A 1 91 ? 2.984 10.793 13.285 1.00 86.06 91 LYS A CA 1
ATOM 747 C C . LYS A 1 91 ? 2.927 11.189 14.764 1.00 86.06 91 LYS A C 1
ATOM 749 O O . LYS A 1 91 ? 2.073 10.702 15.489 1.00 86.06 91 LYS A O 1
ATOM 754 N N . ARG A 1 92 ? 3.788 12.117 15.203 1.00 86.56 92 ARG A N 1
ATOM 755 C CA . ARG A 1 92 ? 3.748 12.679 16.565 1.00 86.56 92 ARG A CA 1
ATOM 756 C C . ARG A 1 92 ? 2.397 13.331 16.865 1.00 86.56 92 ARG A C 1
ATOM 758 O O . ARG A 1 92 ? 1.872 13.136 17.955 1.00 86.56 92 ARG A O 1
ATOM 765 N N . ASN A 1 93 ? 1.860 14.115 15.932 1.00 88.75 93 ASN A N 1
ATOM 766 C CA . ASN A 1 93 ? 0.568 14.779 16.104 1.00 88.75 93 ASN A CA 1
ATOM 767 C C . ASN A 1 93 ? -0.585 13.766 16.137 1.00 88.75 93 ASN A C 1
ATOM 769 O O . ASN A 1 93 ? -1.442 13.882 17.001 1.00 88.75 93 ASN A O 1
ATOM 773 N N . GLU A 1 94 ? -0.567 12.745 15.275 1.00 84.50 94 GLU A N 1
ATOM 774 C CA . GLU A 1 94 ? -1.535 11.636 15.311 1.00 84.50 94 GLU A CA 1
ATOM 775 C C . GLU A 1 94 ? -1.525 10.925 16.673 1.00 84.50 94 GLU A C 1
ATOM 777 O O . GLU A 1 94 ? -2.579 10.753 17.273 1.00 84.50 94 GLU A O 1
ATOM 782 N N . THR A 1 95 ? -0.347 10.581 17.212 1.00 83.44 95 THR A N 1
ATOM 783 C CA . THR A 1 95 ? -0.239 9.947 18.539 1.00 83.44 95 THR A CA 1
ATOM 784 C C . THR A 1 95 ? -0.757 10.847 19.660 1.00 83.44 95 THR A C 1
ATOM 786 O O . THR A 1 95 ? -1.433 10.365 20.561 1.00 83.44 95 THR A O 1
ATOM 789 N N . LYS A 1 96 ? -0.474 12.156 19.610 1.00 86.81 96 LYS A N 1
ATOM 790 C CA . LYS A 1 96 ? -1.009 13.108 20.596 1.00 86.81 96 LYS A CA 1
ATOM 791 C C . LYS A 1 96 ? -2.536 13.156 20.575 1.00 86.81 96 LYS A C 1
ATOM 793 O O . LYS A 1 96 ? -3.139 13.070 21.633 1.00 86.81 96 LYS A O 1
ATOM 798 N N . ILE A 1 97 ? -3.135 13.236 19.385 1.00 86.06 97 ILE A N 1
ATOM 799 C CA . ILE A 1 97 ? -4.594 13.261 19.217 1.00 86.06 97 ILE A CA 1
ATOM 800 C C . ILE A 1 97 ? -5.225 11.985 19.784 1.00 86.06 97 ILE A C 1
ATOM 802 O O . ILE A 1 97 ? -6.216 12.072 20.497 1.00 86.06 97 ILE A O 1
ATOM 806 N N . ILE A 1 98 ? -4.646 10.812 19.504 1.00 82.38 98 ILE A N 1
ATOM 807 C CA . ILE A 1 98 ? -5.143 9.532 20.036 1.00 82.38 98 ILE A CA 1
ATOM 808 C C . ILE A 1 98 ? -5.118 9.545 21.567 1.00 82.38 98 ILE A C 1
ATOM 810 O O . ILE A 1 98 ? -6.147 9.315 22.192 1.00 82.38 98 ILE A O 1
ATOM 814 N N . ASN A 1 99 ? -3.986 9.916 22.168 1.00 82.56 99 ASN A N 1
ATOM 815 C CA . ASN A 1 99 ? -3.866 9.978 23.623 1.00 82.56 99 ASN A CA 1
ATOM 816 C C . ASN A 1 99 ? -4.849 10.991 24.241 1.00 82.56 99 ASN A C 1
ATOM 818 O O . ASN A 1 99 ? -5.382 10.752 25.317 1.00 82.56 99 ASN A O 1
ATOM 822 N N . GLU A 1 100 ? -5.100 12.129 23.592 1.00 87.25 100 GLU A N 1
ATOM 823 C CA . GLU A 1 100 ? -6.079 13.124 24.058 1.00 87.25 100 GLU A CA 1
ATOM 824 C C . GLU A 1 100 ? -7.533 12.631 23.956 1.00 87.25 100 GLU A C 1
ATOM 826 O O . GLU A 1 100 ? -8.370 13.058 24.749 1.00 87.25 100 GLU A O 1
ATOM 831 N N . LEU A 1 101 ? -7.845 11.748 23.001 1.00 82.56 101 LEU A N 1
ATOM 832 C CA . LEU A 1 101 ? -9.163 11.115 22.863 1.00 82.56 101 LEU A CA 1
ATOM 833 C C . LEU A 1 101 ? -9.372 9.975 23.867 1.00 82.56 101 LEU A C 1
ATOM 835 O O . LEU A 1 101 ? -10.491 9.788 24.325 1.00 82.56 101 LEU A O 1
ATOM 839 N N . GLU A 1 102 ? -8.317 9.234 24.208 1.00 77.38 102 GLU A N 1
ATOM 840 C CA . GLU A 1 102 ? -8.364 8.118 25.167 1.00 77.38 102 GLU A CA 1
ATOM 841 C C . GLU A 1 102 ? -8.381 8.578 26.637 1.00 77.38 102 GLU A C 1
ATOM 843 O O . GLU A 1 102 ? -8.813 7.827 27.506 1.00 77.38 102 GLU A O 1
ATOM 848 N N . ASN A 1 103 ? -7.917 9.801 26.924 1.00 69.94 103 ASN A N 1
ATOM 849 C CA . ASN A 1 103 ? -7.906 10.395 28.271 1.00 69.94 103 ASN A CA 1
ATOM 850 C C . ASN A 1 103 ? -9.129 11.296 28.567 1.00 69.94 103 ASN A C 1
ATOM 852 O O . ASN A 1 103 ? -9.105 12.051 29.542 1.00 69.94 103 ASN A O 1
ATOM 856 N N . LYS A 1 104 ? -10.169 11.257 27.728 1.00 53.50 104 LYS A N 1
ATOM 857 C CA . LYS A 1 104 ? -11.478 11.892 27.959 1.00 53.50 104 LYS A CA 1
ATOM 858 C C . LYS A 1 104 ? -12.519 10.842 28.310 1.00 53.50 104 LYS A C 1
ATOM 860 O O . LYS A 1 104 ? -13.397 11.178 29.132 1.00 53.50 104 LYS A O 1
#

pLDDT: mean 82.75, std 13.12, range [46.5, 94.75]